Protein AF-A0A4Q6BLZ6-F1 (afdb_monomer_lite)

Structure (mmCIF, N/CA/C/O backbone):
data_AF-A0A4Q6BLZ6-F1
#
_entry.id   AF-A0A4Q6BLZ6-F1
#
loop_
_atom_site.group_PDB
_atom_site.id
_atom_site.type_symbol
_atom_site.label_atom_id
_atom_s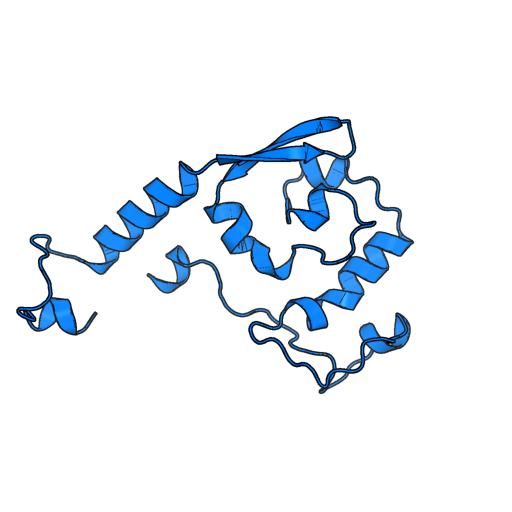ite.label_alt_id
_atom_site.label_comp_id
_atom_site.label_asym_id
_atom_site.label_entity_id
_atom_site.label_seq_id
_atom_site.pdbx_PDB_ins_code
_atom_site.Cartn_x
_atom_site.Cartn_y
_atom_site.Cartn_z
_atom_site.occupancy
_atom_site.B_iso_or_equiv
_atom_site.auth_seq_id
_atom_site.auth_comp_id
_atom_site.auth_asym_id
_atom_site.auth_atom_id
_atom_site.pdbx_PDB_model_num
ATOM 1 N N . MET A 1 1 ? -21.497 -10.605 15.863 1.00 59.59 1 MET A N 1
ATOM 2 C CA . MET A 1 1 ? -22.079 -9.873 17.012 1.00 59.59 1 MET A CA 1
ATOM 3 C C . MET A 1 1 ? -23.214 -10.643 17.716 1.00 59.59 1 MET A C 1
ATOM 5 O O . MET A 1 1 ? -24.095 -10.039 18.305 1.00 59.59 1 MET A O 1
ATOM 9 N N . LYS A 1 2 ? -23.209 -11.987 17.694 1.00 59.25 2 LYS A N 1
ATOM 10 C CA . LYS A 1 2 ? -24.198 -12.794 18.436 1.00 59.25 2 LYS A CA 1
ATOM 11 C C . LYS A 1 2 ? -23.921 -12.825 19.945 1.00 59.25 2 LYS A C 1
ATOM 13 O O . LYS A 1 2 ? -24.854 -12.962 20.716 1.00 59.25 2 LYS A O 1
ATOM 18 N N . LEU A 1 3 ? -22.659 -12.642 20.341 1.00 60.00 3 LEU A N 1
ATOM 19 C CA . LEU A 1 3 ? -22.207 -12.706 21.734 1.00 60.00 3 LEU A CA 1
ATOM 20 C C . LEU A 1 3 ? -22.747 -11.547 22.594 1.00 60.00 3 LEU A C 1
ATOM 22 O O . LEU A 1 3 ? -23.195 -11.789 23.707 1.00 60.00 3 LEU A O 1
ATOM 26 N N . SER A 1 4 ? -22.795 -10.309 22.070 1.00 61.38 4 SER A N 1
ATOM 27 C CA . SER A 1 4 ? -23.337 -9.166 22.834 1.00 61.38 4 SER A CA 1
ATOM 28 C C . SER A 1 4 ? -24.862 -9.224 22.971 1.00 61.38 4 SER A C 1
ATOM 30 O O . SER A 1 4 ? -25.399 -8.885 24.017 1.00 61.38 4 SER A O 1
ATOM 32 N N . LEU A 1 5 ? -25.563 -9.717 21.942 1.00 63.03 5 LEU A N 1
ATOM 33 C CA . LEU A 1 5 ? -27.012 -9.950 21.989 1.00 63.03 5 LEU A CA 1
ATOM 34 C C . LEU A 1 5 ? -27.389 -11.105 22.929 1.00 63.03 5 LEU A C 1
ATOM 36 O O . LEU A 1 5 ? -28.502 -11.131 23.443 1.00 63.03 5 LEU A O 1
ATOM 40 N N . ALA A 1 6 ? -26.473 -12.052 23.144 1.00 67.62 6 ALA A N 1
ATOM 41 C CA . ALA A 1 6 ? -26.670 -13.204 24.014 1.00 67.62 6 ALA A CA 1
ATOM 42 C C . ALA A 1 6 ? -26.248 -12.962 25.476 1.00 67.62 6 ALA A C 1
ATOM 44 O O . ALA A 1 6 ? -26.408 -13.877 26.277 1.00 67.62 6 ALA A O 1
ATOM 45 N N . GLN A 1 7 ? -25.721 -11.772 25.819 1.00 69.12 7 GLN A N 1
ATOM 46 C CA . GLN A 1 7 ? -25.128 -11.474 27.137 1.00 69.12 7 GLN A CA 1
ATOM 47 C C . GLN A 1 7 ? -24.152 -12.571 27.584 1.00 69.12 7 GLN A C 1
ATOM 49 O O . GLN A 1 7 ? -24.242 -13.092 28.696 1.00 69.12 7 GLN A O 1
ATOM 54 N N . ASP A 1 8 ? -23.254 -12.965 26.678 1.00 77.81 8 ASP A N 1
ATOM 55 C CA . ASP A 1 8 ? -22.267 -13.997 26.975 1.00 77.81 8 ASP A CA 1
ATOM 56 C C . ASP A 1 8 ? -21.444 -13.591 28.215 1.00 77.81 8 ASP A C 1
ATOM 58 O O . ASP A 1 8 ? -20.863 -12.502 28.214 1.00 77.81 8 ASP A O 1
ATOM 62 N N . PRO A 1 9 ? -21.376 -14.423 29.273 1.00 80.00 9 PRO A N 1
ATOM 63 C CA . PRO A 1 9 ? -20.647 -14.091 30.495 1.00 80.00 9 PRO A CA 1
ATOM 64 C C . PRO A 1 9 ? -19.140 -13.904 30.273 1.00 80.00 9 PRO A C 1
ATOM 66 O O . PRO A 1 9 ? -18.468 -13.369 31.152 1.00 80.00 9 PRO A O 1
ATOM 69 N N . SER A 1 10 ? -18.589 -14.324 29.128 1.00 83.06 10 SER A N 1
ATOM 70 C CA . SER A 1 10 ? -17.196 -14.048 28.768 1.00 83.06 10 SER A CA 1
ATOM 71 C C . SER A 1 10 ? -16.969 -12.639 28.207 1.00 83.06 10 SER A C 1
ATOM 73 O O . SER A 1 10 ? -15.824 -12.283 27.927 1.00 83.06 10 SER A O 1
ATOM 75 N N . LEU A 1 11 ? -18.028 -11.862 27.958 1.00 80.88 11 LEU A N 1
ATOM 76 C CA . LEU A 1 11 ? -17.957 -10.529 27.368 1.00 80.88 11 LEU A CA 1
ATOM 77 C C . LEU A 1 11 ? -18.171 -9.455 28.444 1.00 80.88 11 LEU A C 1
ATOM 79 O O . LEU A 1 11 ? -19.304 -9.129 28.791 1.00 80.88 11 LEU A O 1
ATOM 83 N N . ASP A 1 12 ? -17.078 -8.860 28.922 1.00 84.94 12 ASP A N 1
ATOM 84 C CA . ASP A 1 12 ? -17.124 -7.666 29.774 1.00 84.94 12 ASP A CA 1
ATOM 85 C C . ASP A 1 12 ? -17.296 -6.408 28.907 1.00 84.94 12 ASP A C 1
ATOM 87 O O . ASP A 1 12 ? -16.335 -5.842 28.381 1.00 84.94 12 ASP A O 1
ATOM 91 N N . TYR A 1 13 ? -18.550 -6.024 28.667 1.00 86.38 13 TYR A N 1
ATOM 92 C CA . TYR A 1 13 ? -18.905 -4.844 27.883 1.00 86.38 13 TYR A CA 1
ATOM 93 C C . TYR A 1 13 ? -20.231 -4.250 28.370 1.00 86.38 13 TYR A C 1
ATOM 95 O O . TYR A 1 13 ? -21.264 -4.917 28.364 1.00 86.38 13 TYR A O 1
ATOM 103 N N . ALA A 1 14 ? -20.200 -2.975 28.765 1.00 84.12 14 ALA A N 1
ATOM 104 C CA . ALA A 1 14 ? -21.341 -2.270 29.356 1.00 84.12 14 ALA A CA 1
ATOM 105 C C . ALA A 1 14 ? -22.093 -1.337 28.383 1.00 84.12 14 ALA A C 1
ATOM 107 O O . ALA A 1 14 ? -23.066 -0.696 28.780 1.00 84.12 14 ALA A O 1
ATOM 108 N N . GLY A 1 15 ? -21.636 -1.210 27.132 1.00 84.94 15 GLY A N 1
ATOM 109 C CA . GLY A 1 15 ? -22.279 -0.356 26.130 1.00 84.94 15 GLY A CA 1
ATOM 110 C C . GLY A 1 15 ? -23.493 -1.015 25.460 1.00 84.94 15 GLY A C 1
ATOM 111 O O . GLY A 1 15 ? -23.817 -2.176 25.703 1.00 84.94 15 GLY A O 1
ATOM 112 N N . MET A 1 16 ? -24.185 -0.258 24.605 1.00 85.62 16 MET A N 1
ATOM 113 C CA . MET A 1 16 ? -25.424 -0.713 23.948 1.00 85.62 16 MET A CA 1
ATOM 114 C C . MET A 1 16 ? -25.210 -1.232 22.522 1.00 85.62 16 MET A C 1
ATOM 116 O O . MET A 1 16 ? -26.034 -1.994 22.019 1.00 85.62 16 MET A O 1
ATOM 120 N N . ASP A 1 17 ? -24.117 -0.837 21.868 1.00 87.19 17 ASP A N 1
ATOM 121 C CA . ASP A 1 17 ? -23.810 -1.209 20.488 1.00 87.19 17 ASP A CA 1
ATOM 122 C C . ASP A 1 17 ? -22.317 -1.507 20.344 1.00 87.19 17 ASP A C 1
ATOM 124 O O . ASP A 1 17 ? -21.515 -0.664 19.939 1.00 87.19 17 ASP A O 1
ATOM 128 N N . LEU A 1 18 ? -21.952 -2.755 20.653 1.00 86.62 18 LEU A N 1
ATOM 129 C CA . LEU A 1 18 ? -20.565 -3.214 20.597 1.00 86.62 18 LEU A CA 1
ATOM 130 C C . LEU A 1 18 ? -19.933 -2.972 19.221 1.00 86.62 18 LEU A C 1
ATOM 132 O O . LEU A 1 18 ? -18.740 -2.710 19.133 1.00 86.62 18 LEU A O 1
ATOM 136 N N . LYS A 1 19 ? -20.702 -3.058 18.133 1.00 88.06 19 LYS A N 1
ATOM 137 C CA . LYS A 1 19 ? -20.172 -2.903 16.778 1.00 88.06 19 LYS A CA 1
ATOM 138 C C . LYS A 1 19 ? -19.858 -1.444 16.493 1.00 88.06 19 LYS A C 1
ATOM 140 O O . LYS A 1 19 ? -18.767 -1.158 16.003 1.00 88.06 19 LYS A O 1
ATOM 145 N N . SER A 1 20 ? -20.776 -0.535 16.815 1.00 89.69 20 SER A N 1
ATOM 146 C CA . SER A 1 20 ? -20.524 0.900 16.672 1.00 89.69 20 SER A CA 1
ATOM 147 C C . SER A 1 20 ? -19.383 1.367 17.578 1.00 89.69 20 SER A C 1
ATOM 149 O O . SER A 1 20 ? -18.526 2.134 17.129 1.00 89.69 20 SER A O 1
ATOM 151 N N . ASP A 1 21 ? -19.319 0.864 18.810 1.00 91.25 21 ASP A N 1
ATOM 152 C CA . ASP A 1 21 ? -18.277 1.234 19.768 1.00 91.25 21 ASP A CA 1
ATOM 153 C C . ASP A 1 21 ? -16.906 0.698 19.343 1.00 91.25 21 ASP A C 1
ATOM 155 O O . ASP A 1 21 ? -15.947 1.468 19.284 1.00 91.25 21 ASP A O 1
ATOM 159 N N . LEU A 1 22 ? -16.809 -0.575 18.933 1.00 91.12 22 LEU A N 1
ATOM 160 C CA . LEU A 1 22 ? -15.570 -1.141 18.385 1.00 91.12 22 LEU A CA 1
ATOM 161 C C . LEU A 1 22 ? -15.105 -0.383 17.148 1.00 91.12 22 LEU A C 1
ATOM 163 O O . LEU A 1 22 ? -13.921 -0.097 17.018 1.00 91.12 22 LEU A O 1
ATOM 167 N N . ARG A 1 23 ? -16.024 -0.031 16.245 1.00 91.88 23 ARG A N 1
ATOM 168 C CA . ARG A 1 23 ? -15.693 0.755 15.053 1.00 91.88 23 ARG A CA 1
ATOM 169 C C . ARG A 1 23 ? -15.162 2.141 15.424 1.00 91.88 23 ARG A C 1
ATOM 171 O O . ARG A 1 23 ? -14.223 2.617 14.793 1.00 91.88 23 ARG A O 1
ATOM 178 N N . THR A 1 24 ? -15.760 2.778 16.429 1.00 93.06 24 THR A N 1
ATOM 179 C CA . THR A 1 24 ? -15.346 4.101 16.914 1.00 93.06 24 THR A CA 1
ATOM 180 C C . THR A 1 24 ? -13.946 4.046 17.508 1.00 93.06 24 THR A C 1
ATOM 182 O O . THR A 1 24 ? -13.086 4.813 17.078 1.00 93.06 24 THR A O 1
ATOM 185 N N . VAL A 1 25 ? -13.703 3.106 18.427 1.00 93.75 25 VAL A N 1
ATOM 186 C CA . VAL A 1 25 ? -12.387 2.903 19.047 1.00 93.75 25 VAL A CA 1
ATOM 187 C C . VAL A 1 25 ? -11.353 2.549 17.986 1.00 93.75 25 VAL A C 1
ATOM 189 O O . VAL A 1 25 ? -10.318 3.196 17.910 1.00 93.75 25 VAL A O 1
ATOM 192 N N . LEU A 1 26 ? -11.652 1.595 17.102 1.00 93.19 26 LEU A N 1
ATOM 193 C CA . LEU A 1 26 ? -10.745 1.202 16.028 1.00 93.19 26 LEU A CA 1
ATOM 194 C C . LEU A 1 26 ? -10.337 2.402 15.170 1.00 93.19 26 LEU A C 1
ATOM 196 O O . LEU A 1 26 ? -9.149 2.624 14.986 1.00 93.19 26 LEU A O 1
ATOM 200 N N . ASN A 1 27 ? -11.300 3.198 14.694 1.00 93.69 27 ASN A N 1
ATOM 201 C CA . ASN A 1 27 ? -11.010 4.378 13.883 1.00 93.69 27 ASN A CA 1
ATOM 202 C C . ASN A 1 27 ? -10.168 5.415 14.644 1.00 93.69 27 ASN A C 1
ATOM 204 O O . ASN A 1 27 ? -9.257 6.002 14.064 1.00 93.69 27 ASN A O 1
ATOM 208 N N . GLN A 1 28 ? -10.458 5.649 15.926 1.00 95.19 28 GLN A N 1
ATOM 209 C CA . GLN A 1 28 ? -9.678 6.565 16.765 1.00 95.19 28 GLN A CA 1
ATOM 210 C C . GLN A 1 28 ? -8.228 6.093 16.909 1.00 95.19 28 GLN A C 1
ATOM 212 O O . GLN A 1 28 ? -7.307 6.861 16.641 1.00 95.19 28 GLN A O 1
ATOM 217 N N . GLU A 1 29 ? -8.024 4.825 17.259 1.00 95.62 29 GLU A N 1
ATOM 218 C CA . GLU A 1 29 ? -6.692 4.260 17.481 1.00 95.62 29 GLU A CA 1
ATOM 219 C C . GLU A 1 29 ? -5.874 4.181 16.181 1.00 95.62 29 GLU A C 1
ATOM 221 O O . GLU A 1 29 ? -4.701 4.558 16.152 1.00 95.62 29 GLU A O 1
ATOM 226 N N . THR A 1 30 ? -6.477 3.748 15.067 1.00 94.50 30 THR A N 1
ATOM 227 C CA . THR A 1 30 ? -5.743 3.583 13.801 1.00 94.50 30 THR A CA 1
ATOM 228 C C . THR A 1 30 ? -5.392 4.911 13.138 1.00 94.50 30 THR A C 1
ATOM 230 O O . THR A 1 30 ? -4.341 5.003 12.510 1.00 94.50 30 THR A O 1
ATOM 233 N N . THR A 1 31 ? -6.226 5.946 13.289 1.00 94.56 31 THR A N 1
ATOM 234 C CA . THR A 1 31 ? -5.923 7.289 12.754 1.00 94.56 31 THR A CA 1
ATOM 235 C C . THR A 1 31 ? -4.926 8.060 13.620 1.00 94.56 31 THR A C 1
ATOM 237 O O . THR A 1 31 ? -4.184 8.893 13.103 1.00 94.56 31 THR A O 1
ATOM 240 N N . ALA A 1 32 ? -4.863 7.772 14.925 1.00 96.88 32 ALA A N 1
ATOM 241 C CA . ALA A 1 32 ? -3.870 8.347 15.833 1.00 96.88 32 ALA A CA 1
ATOM 242 C C . ALA A 1 32 ? -2.484 7.686 15.709 1.00 96.88 32 ALA A C 1
ATOM 244 O O . ALA A 1 32 ? -1.469 8.301 16.047 1.00 96.88 32 ALA A O 1
ATOM 245 N N . CYS A 1 33 ? -2.418 6.443 15.224 1.00 96.62 33 CYS A N 1
ATOM 246 C CA . CYS A 1 33 ? -1.164 5.733 14.997 1.00 96.62 33 CYS A CA 1
ATOM 247 C C . CYS A 1 33 ? -0.472 6.235 13.720 1.00 96.62 33 CYS A C 1
ATOM 249 O O . CYS A 1 33 ? -0.754 5.761 12.620 1.00 96.62 33 CYS A O 1
ATOM 251 N N . ILE A 1 34 ? 0.441 7.198 13.876 1.00 97.31 34 ILE A N 1
ATOM 252 C CA . ILE A 1 34 ? 1.194 7.797 12.767 1.00 97.31 34 ILE A CA 1
ATOM 253 C C . ILE A 1 34 ? 2.539 7.096 12.572 1.00 97.31 34 ILE A C 1
ATOM 255 O O . ILE A 1 34 ? 3.398 7.094 13.455 1.00 97.31 34 ILE A O 1
ATOM 259 N N . LEU A 1 35 ? 2.743 6.569 11.370 1.00 95.69 35 LEU A N 1
ATOM 260 C CA . LEU A 1 35 ? 4.009 6.047 10.876 1.00 95.69 35 LEU A CA 1
ATOM 261 C C . LEU A 1 35 ? 4.699 7.097 10.010 1.00 95.69 35 LEU A C 1
ATOM 263 O O . LEU A 1 35 ? 4.050 7.876 9.310 1.00 95.69 35 LEU A O 1
ATOM 267 N N . GLN A 1 36 ? 6.028 7.118 10.063 1.00 96.88 36 GLN A N 1
ATOM 268 C CA . GLN A 1 36 ? 6.841 8.040 9.278 1.00 96.88 36 GLN A CA 1
ATOM 269 C C . GLN A 1 36 ? 7.787 7.272 8.368 1.00 96.88 36 GLN A C 1
ATOM 271 O O . GLN A 1 36 ? 8.403 6.292 8.792 1.00 96.88 36 GLN A O 1
ATOM 276 N N . TYR A 1 37 ? 7.941 7.753 7.139 1.00 95.75 37 TYR A N 1
ATOM 277 C CA . TYR A 1 37 ? 8.935 7.238 6.207 1.00 95.75 37 TYR A CA 1
ATOM 278 C C . TYR A 1 37 ? 9.632 8.376 5.466 1.00 95.75 37 TYR A C 1
ATOM 280 O O . TYR A 1 37 ? 9.111 9.483 5.358 1.00 95.75 37 TYR A O 1
ATOM 288 N N . GLN A 1 38 ? 10.833 8.106 4.963 1.00 97.25 38 GLN A N 1
ATOM 289 C CA . GLN A 1 38 ? 11.550 9.044 4.107 1.00 97.25 38 GLN A CA 1
ATOM 290 C C . GLN A 1 38 ? 11.150 8.822 2.646 1.00 97.25 38 GLN A C 1
ATOM 292 O O . GLN A 1 38 ? 11.308 7.717 2.123 1.00 97.25 38 GLN A O 1
ATOM 297 N N . GLY A 1 39 ? 10.626 9.866 2.007 1.00 96.56 39 GLY A N 1
ATOM 298 C CA . GLY A 1 39 ? 10.232 9.856 0.603 1.00 96.56 39 GLY A CA 1
ATOM 299 C C . GLY A 1 39 ? 11.419 9.857 -0.354 1.00 96.56 39 GLY A C 1
ATOM 300 O O . GLY A 1 39 ? 12.570 10.068 0.035 1.00 96.56 39 GLY A O 1
ATOM 301 N N . SER A 1 40 ? 11.121 9.653 -1.634 1.00 96.56 40 SER A N 1
ATOM 302 C CA . SER A 1 40 ? 12.091 9.713 -2.732 1.00 96.56 40 SER A CA 1
ATOM 303 C C . SER A 1 40 ? 12.823 11.058 -2.812 1.00 96.56 4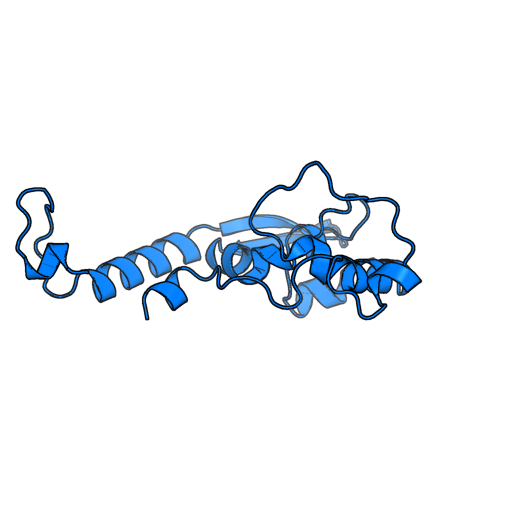0 SER A C 1
ATOM 305 O O . SER A 1 40 ? 13.981 11.108 -3.217 1.00 96.56 40 SER A O 1
ATOM 307 N N . ASP A 1 41 ? 12.159 12.149 -2.422 1.00 94.38 41 ASP A N 1
ATOM 308 C CA . ASP A 1 41 ? 12.722 13.505 -2.372 1.00 94.38 41 ASP A CA 1
ATOM 309 C C . ASP A 1 41 ? 13.522 13.782 -1.084 1.00 94.38 41 ASP A C 1
ATOM 311 O O . ASP A 1 41 ? 13.984 14.901 -0.861 1.00 94.38 41 ASP A O 1
ATOM 315 N N . GLY A 1 42 ? 13.685 12.773 -0.223 1.00 95.06 42 GLY A N 1
ATOM 316 C CA . GLY A 1 42 ? 14.354 12.874 1.070 1.00 95.06 42 GLY A CA 1
ATOM 317 C C . GLY A 1 42 ? 13.501 13.508 2.170 1.00 95.06 42 GLY A C 1
ATOM 318 O O . GLY A 1 42 ? 13.948 13.531 3.322 1.00 95.06 42 GLY A O 1
ATOM 319 N N . ALA A 1 43 ? 12.294 13.991 1.857 1.00 94.50 43 ALA A N 1
ATOM 320 C CA . ALA A 1 43 ? 11.396 14.598 2.829 1.00 94.50 43 ALA A CA 1
ATOM 321 C C . ALA A 1 43 ? 10.694 13.531 3.691 1.00 94.50 43 ALA A C 1
ATOM 323 O O . ALA A 1 43 ? 10.454 12.414 3.226 1.00 94.50 43 ALA A O 1
ATOM 324 N N . PRO A 1 44 ? 10.347 13.846 4.949 1.00 95.94 44 PRO A N 1
ATOM 325 C CA . PRO A 1 44 ? 9.548 12.953 5.773 1.00 95.94 44 PRO A CA 1
ATOM 326 C C . PRO A 1 44 ? 8.076 12.975 5.338 1.00 95.94 44 PRO A C 1
ATOM 328 O O . PRO A 1 44 ? 7.474 14.039 5.192 1.00 95.94 44 PRO A O 1
ATOM 331 N N . TYR A 1 45 ? 7.492 11.790 5.200 1.00 96.12 45 TYR A N 1
ATOM 332 C CA . TYR A 1 45 ? 6.066 11.559 4.983 1.00 96.12 45 TYR A CA 1
ATOM 333 C C . TYR A 1 45 ? 5.445 10.933 6.220 1.00 96.12 45 TYR A C 1
ATOM 335 O O . TYR A 1 45 ? 6.125 10.265 7.002 1.00 96.12 45 TYR A O 1
ATOM 343 N N . GLN A 1 46 ? 4.146 11.158 6.389 1.00 96.06 46 GLN A N 1
ATOM 344 C CA . GLN A 1 46 ? 3.359 10.605 7.481 1.00 96.06 46 GLN A CA 1
ATOM 345 C C . GLN A 1 46 ? 2.176 9.833 6.914 1.00 96.06 46 GLN A C 1
ATOM 347 O O . GLN A 1 46 ? 1.466 10.343 6.048 1.00 96.06 46 GLN A O 1
ATOM 352 N N . LEU A 1 47 ? 1.965 8.630 7.436 1.00 95.38 47 LEU A N 1
ATOM 353 C CA . LEU A 1 47 ? 0.822 7.784 7.129 1.00 95.38 47 LEU A CA 1
ATOM 354 C C . LEU A 1 47 ? 0.204 7.296 8.426 1.00 95.38 47 LEU A C 1
ATOM 356 O O . LEU A 1 47 ? 0.909 6.807 9.307 1.00 95.38 47 LEU A O 1
ATOM 360 N N . ALA A 1 48 ? -1.109 7.399 8.533 1.00 94.81 48 ALA A N 1
ATOM 361 C CA . ALA A 1 48 ? -1.832 6.744 9.603 1.00 94.81 48 ALA A CA 1
ATOM 362 C C . ALA A 1 48 ? -1.980 5.238 9.313 1.00 94.81 48 ALA A C 1
ATOM 364 O O . ALA A 1 48 ? -1.979 4.795 8.158 1.00 94.81 48 ALA A O 1
ATOM 365 N N . LEU A 1 49 ? -2.085 4.427 10.366 1.00 93.06 49 LEU A N 1
ATOM 366 C CA . LEU A 1 49 ? -2.192 2.970 10.248 1.00 93.06 49 LEU A CA 1
ATOM 367 C C . LEU A 1 49 ? -3.428 2.537 9.441 1.00 93.06 49 LEU A C 1
ATOM 369 O O . LEU A 1 49 ? -3.380 1.524 8.737 1.00 93.06 49 LEU A O 1
ATOM 373 N N . ASP A 1 50 ? -4.522 3.296 9.509 1.00 91.94 50 ASP A N 1
ATOM 374 C CA . ASP A 1 50 ? -5.726 3.045 8.710 1.00 91.94 50 ASP A CA 1
ATOM 375 C C . ASP A 1 50 ? -5.455 3.174 7.204 1.00 91.94 50 ASP A C 1
ATOM 377 O O . ASP A 1 50 ? -5.911 2.332 6.428 1.00 91.94 50 ASP A O 1
ATOM 381 N N . GLN A 1 51 ? -4.654 4.161 6.793 1.00 92.06 51 GLN A N 1
ATOM 382 C CA . GLN A 1 51 ? -4.271 4.370 5.395 1.00 92.06 51 GLN A CA 1
ATOM 383 C C . GLN A 1 51 ? -3.437 3.201 4.865 1.00 92.06 51 GLN A C 1
ATOM 385 O O . GLN A 1 51 ? -3.707 2.695 3.777 1.00 92.06 51 GLN A O 1
ATOM 390 N N . ILE A 1 52 ? -2.462 2.725 5.645 1.00 91.75 52 ILE A N 1
ATOM 391 C CA . ILE A 1 52 ? -1.631 1.574 5.257 1.00 91.75 52 ILE A CA 1
ATOM 392 C C . ILE A 1 52 ? -2.477 0.300 5.194 1.00 91.75 52 ILE A C 1
ATOM 394 O O . ILE A 1 52 ? -2.369 -0.468 4.241 1.00 91.75 52 ILE A O 1
ATOM 398 N N . SER A 1 53 ? -3.360 0.089 6.172 1.00 90.62 53 SER A N 1
ATOM 399 C CA . SER A 1 53 ? -4.239 -1.088 6.213 1.00 90.62 53 SER A CA 1
ATOM 400 C C . SER A 1 53 ? -5.203 -1.126 5.022 1.00 90.62 53 SER A C 1
ATOM 402 O O . SER A 1 53 ? -5.439 -2.187 4.437 1.00 90.62 53 SER A O 1
ATOM 404 N N . ALA A 1 54 ? -5.734 0.034 4.626 1.00 90.19 54 ALA A N 1
ATOM 405 C CA . ALA A 1 54 ? -6.584 0.169 3.446 1.00 90.19 54 ALA A CA 1
ATOM 406 C C . ALA A 1 54 ? -5.828 -0.106 2.134 1.00 90.19 54 ALA A C 1
ATOM 408 O O . ALA A 1 54 ? -6.426 -0.612 1.187 1.00 90.19 54 ALA A O 1
ATOM 409 N N . ASN A 1 55 ? -4.522 0.169 2.102 1.00 91.62 55 ASN A N 1
ATOM 410 C CA . ASN A 1 55 ? -3.681 0.054 0.911 1.00 91.62 55 ASN A CA 1
ATOM 411 C C . ASN A 1 55 ? -2.733 -1.157 0.960 1.00 91.62 55 ASN A C 1
ATOM 413 O O . ASN A 1 55 ? -1.766 -1.196 0.203 1.00 91.62 55 ASN A O 1
ATOM 417 N N . ILE A 1 56 ? -2.970 -2.149 1.830 1.00 91.50 56 ILE A N 1
ATOM 418 C CA . ILE A 1 56 ? -1.990 -3.219 2.098 1.00 91.50 56 ILE A CA 1
ATOM 419 C C . ILE A 1 56 ? -1.549 -3.979 0.835 1.00 91.50 56 ILE A C 1
ATOM 421 O O . ILE A 1 56 ? -0.393 -4.368 0.710 1.00 91.50 56 ILE A O 1
ATOM 425 N N . TYR A 1 57 ? -2.447 -4.132 -0.138 1.00 92.62 57 TYR A N 1
ATOM 426 C CA . TYR A 1 57 ? -2.175 -4.805 -1.412 1.00 92.62 57 TYR A CA 1
ATOM 427 C C . TYR A 1 57 ? -1.522 -3.911 -2.479 1.00 92.62 57 TYR A C 1
ATOM 429 O O . TYR A 1 57 ? -1.056 -4.391 -3.519 1.00 92.62 57 TYR A O 1
ATOM 437 N N . ASP A 1 58 ? -1.454 -2.609 -2.217 1.00 93.69 58 ASP A N 1
ATOM 438 C CA . ASP A 1 58 ? -0.733 -1.640 -3.032 1.00 93.69 58 ASP A CA 1
ATOM 439 C C . ASP A 1 58 ? 0.714 -1.437 -2.547 1.00 93.69 58 ASP A C 1
ATOM 441 O O . ASP A 1 58 ? 1.492 -0.790 -3.250 1.00 93.69 58 ASP A O 1
ATOM 445 N N . LEU A 1 59 ? 1.112 -2.031 -1.414 1.00 94.62 59 LEU A N 1
ATOM 446 C CA . LEU A 1 59 ? 2.509 -2.048 -0.975 1.00 94.62 59 LEU A CA 1
ATOM 447 C C . LEU A 1 59 ? 3.346 -2.881 -1.946 1.00 94.62 59 LEU A C 1
ATOM 449 O O . LEU A 1 59 ? 3.123 -4.081 -2.121 1.00 94.62 59 LEU A O 1
ATOM 453 N N . SER A 1 60 ? 4.336 -2.254 -2.573 1.00 94.94 60 SER A N 1
ATOM 454 C CA . SER A 1 60 ? 5.282 -2.982 -3.413 1.00 94.94 60 SER A CA 1
ATOM 455 C C . SER A 1 60 ? 6.185 -3.886 -2.573 1.00 94.94 60 SER A C 1
ATOM 457 O O . SER A 1 60 ? 6.718 -3.467 -1.546 1.00 94.94 60 SER A O 1
ATOM 459 N N . PHE A 1 61 ? 6.401 -5.116 -3.044 1.00 90.31 61 PHE A N 1
ATOM 460 C CA . PHE A 1 61 ? 7.423 -6.015 -2.503 1.00 90.31 61 PHE A CA 1
ATOM 461 C C . PHE A 1 61 ? 8.795 -5.826 -3.170 1.00 90.31 61 PHE A C 1
ATOM 463 O O . PHE A 1 61 ? 9.758 -6.462 -2.742 1.00 90.31 61 PHE A O 1
ATOM 470 N N . ASP A 1 62 ? 8.898 -4.999 -4.218 1.00 92.25 62 ASP A N 1
ATOM 471 C CA . ASP A 1 62 ? 10.164 -4.735 -4.903 1.00 92.25 62 ASP A CA 1
ATOM 472 C C . ASP A 1 62 ? 10.999 -3.733 -4.081 1.00 92.25 62 ASP A C 1
ATOM 474 O O . ASP A 1 62 ? 10.568 -2.593 -3.883 1.00 92.25 62 ASP A O 1
ATOM 478 N N . PRO A 1 63 ? 12.196 -4.107 -3.588 1.00 92.69 63 PRO A N 1
ATOM 479 C CA . PRO A 1 63 ? 13.039 -3.200 -2.811 1.00 92.69 63 PRO A CA 1
ATOM 480 C C . PRO A 1 63 ? 13.569 -2.002 -3.618 1.00 92.69 63 PRO A C 1
ATOM 482 O O . PRO A 1 63 ? 14.027 -1.030 -3.012 1.00 92.69 63 PRO A O 1
ATOM 485 N N . TYR A 1 64 ? 13.519 -2.055 -4.950 1.00 93.75 64 TYR A N 1
ATOM 486 C CA . TYR A 1 64 ? 13.986 -1.005 -5.855 1.00 93.75 64 TYR A CA 1
ATOM 487 C C . TYR A 1 64 ? 12.886 -0.040 -6.302 1.00 93.75 64 TYR A C 1
ATOM 489 O O . TYR A 1 64 ? 13.192 0.927 -7.013 1.00 93.75 64 TYR A O 1
ATOM 497 N N . ASP A 1 65 ? 11.638 -0.272 -5.896 1.00 96.62 65 ASP A N 1
ATOM 498 C CA . ASP A 1 65 ? 10.571 0.708 -6.057 1.00 96.62 65 ASP A CA 1
ATOM 499 C C . ASP A 1 65 ? 10.769 1.904 -5.120 1.00 96.62 65 ASP A C 1
ATOM 501 O O . ASP A 1 65 ? 11.342 1.813 -4.021 1.00 96.62 65 ASP A O 1
ATOM 505 N N . CYS A 1 66 ? 10.254 3.050 -5.561 1.00 96.81 66 CYS A N 1
ATOM 506 C CA . CYS A 1 66 ? 10.231 4.269 -4.770 1.00 96.81 66 CYS A CA 1
ATOM 507 C C . CYS A 1 66 ? 9.596 4.011 -3.381 1.00 96.81 66 CYS A C 1
ATOM 509 O O . CYS A 1 66 ? 8.661 3.206 -3.263 1.00 96.81 66 CYS A O 1
ATOM 511 N N . PRO A 1 67 ? 10.088 4.659 -2.30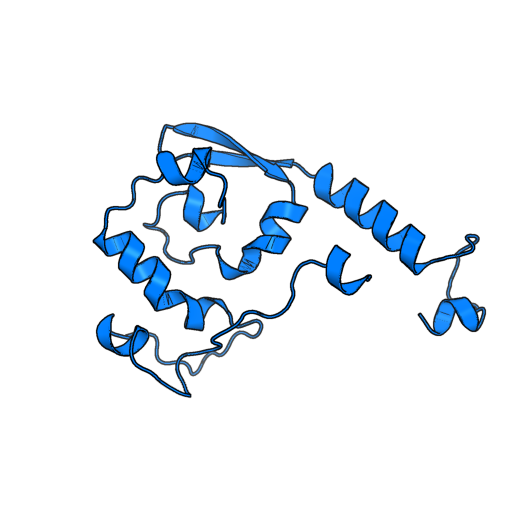4 1.00 97.06 67 PRO A N 1
ATOM 512 C CA . PRO A 1 67 ? 9.550 4.481 -0.955 1.00 97.06 67 PRO A CA 1
ATOM 513 C C . PRO A 1 67 ? 8.030 4.639 -0.877 1.00 97.06 67 PRO A C 1
ATOM 515 O O . PRO A 1 67 ? 7.386 3.896 -0.147 1.00 97.06 67 PRO A O 1
ATOM 518 N N . GLU A 1 68 ? 7.455 5.546 -1.665 1.00 97.00 68 GLU A N 1
ATOM 519 C CA . GLU A 1 68 ? 6.016 5.802 -1.714 1.00 97.00 68 GLU A CA 1
ATOM 520 C C . GLU A 1 68 ? 5.214 4.544 -2.076 1.00 97.00 68 GLU A C 1
ATOM 522 O O . GLU A 1 68 ? 4.239 4.224 -1.401 1.00 97.00 68 GLU A O 1
ATOM 527 N N . LEU A 1 69 ? 5.649 3.776 -3.083 1.00 96.69 69 LEU A N 1
ATOM 528 C CA . LEU A 1 69 ? 4.982 2.523 -3.454 1.00 96.69 69 LEU A CA 1
ATOM 529 C C . LEU A 1 69 ? 5.275 1.398 -2.459 1.00 96.69 69 LEU A C 1
ATOM 531 O O . LEU A 1 69 ? 4.386 0.599 -2.176 1.00 96.69 69 LEU A O 1
ATOM 535 N N . ARG A 1 70 ? 6.480 1.339 -1.878 1.00 96.00 70 ARG A N 1
ATOM 536 C CA . ARG A 1 70 ? 6.813 0.346 -0.834 1.00 96.00 70 ARG A CA 1
ATOM 537 C C . ARG A 1 70 ? 6.019 0.553 0.460 1.00 96.00 70 ARG A C 1
ATOM 539 O O . ARG A 1 70 ? 5.802 -0.406 1.191 1.00 96.00 70 ARG A O 1
ATOM 546 N N . TRP A 1 71 ? 5.564 1.778 0.716 1.00 95.88 71 TRP A N 1
ATOM 547 C CA . TRP A 1 71 ? 4.676 2.126 1.829 1.00 95.88 71 TRP A CA 1
ATOM 548 C C . TRP A 1 71 ? 3.190 2.190 1.449 1.00 95.88 71 TRP A C 1
ATOM 550 O O . TRP A 1 71 ? 2.357 2.421 2.323 1.00 95.88 71 TRP A O 1
ATOM 560 N N . GLY A 1 72 ? 2.836 1.984 0.175 1.00 94.88 72 GLY A N 1
ATOM 561 C CA . GLY A 1 72 ? 1.454 2.103 -0.297 1.00 94.88 72 GLY A CA 1
ATOM 562 C C . GLY A 1 72 ? 0.866 3.509 -0.139 1.00 94.88 72 GLY A C 1
ATOM 563 O O . GLY A 1 72 ? -0.348 3.651 0.026 1.00 94.88 72 GLY A O 1
ATOM 564 N N . ASP A 1 73 ? 1.696 4.557 -0.165 1.00 95.50 73 ASP A N 1
ATOM 565 C CA . ASP A 1 73 ? 1.223 5.940 -0.131 1.00 95.50 73 ASP A CA 1
ATOM 566 C C . ASP A 1 73 ? 0.657 6.331 -1.502 1.00 95.50 73 ASP A C 1
ATOM 568 O O . ASP A 1 73 ? 1.366 6.691 -2.446 1.00 95.50 73 ASP A O 1
ATOM 572 N N . LEU A 1 74 ? -0.668 6.260 -1.613 1.00 91.06 74 LEU A N 1
ATOM 573 C CA . LEU A 1 74 ? -1.393 6.619 -2.829 1.00 91.06 74 LEU A CA 1
ATOM 574 C C . LEU A 1 74 ? -1.776 8.104 -2.885 1.00 91.06 74 LEU A C 1
ATOM 576 O O . LEU A 1 74 ? -2.476 8.512 -3.821 1.00 91.06 74 LEU A O 1
ATOM 580 N N . SER A 1 75 ? -1.341 8.918 -1.918 1.00 92.88 75 SER A N 1
ATOM 581 C CA . SER A 1 75 ? -1.608 10.352 -1.914 1.00 92.88 75 SER A CA 1
ATOM 582 C C . SER A 1 75 ? -1.042 11.014 -3.170 1.00 92.88 75 SER A C 1
ATOM 584 O O . SER A 1 75 ? -0.018 10.618 -3.734 1.00 92.88 75 SER A O 1
ATOM 586 N N . LYS A 1 76 ? -1.709 12.077 -3.627 1.00 92.75 76 LYS A N 1
ATOM 587 C CA . LYS A 1 76 ? -1.254 12.833 -4.800 1.00 92.75 76 LYS A CA 1
ATOM 588 C C . LYS A 1 76 ? 0.169 13.372 -4.607 1.00 92.75 76 LYS A C 1
ATOM 590 O O . LYS A 1 76 ? 0.949 13.366 -5.553 1.00 92.75 76 LYS A O 1
ATOM 595 N N . SER A 1 77 ? 0.500 13.817 -3.395 1.00 91.38 77 SER A N 1
ATOM 596 C CA . SER A 1 77 ? 1.826 14.322 -3.031 1.00 91.38 77 SER A CA 1
ATOM 597 C C . SER A 1 77 ? 2.917 13.266 -3.160 1.00 91.38 77 SER A C 1
ATOM 599 O O . SER A 1 77 ? 3.965 13.582 -3.722 1.00 91.38 77 SER A O 1
ATOM 601 N N . ALA A 1 78 ? 2.663 12.047 -2.681 1.00 93.44 78 ALA A N 1
ATOM 602 C CA . ALA A 1 78 ? 3.599 10.934 -2.768 1.00 93.44 78 ALA A CA 1
ATOM 603 C C . ALA A 1 78 ? 3.766 10.469 -4.220 1.00 93.44 78 ALA A C 1
ATOM 605 O O . ALA A 1 78 ? 4.878 10.418 -4.745 1.00 93.44 78 ALA A O 1
ATOM 606 N N . ARG A 1 79 ? 2.655 10.265 -4.939 1.00 90.75 79 ARG A N 1
ATOM 607 C CA . ARG A 1 79 ? 2.682 9.851 -6.353 1.00 90.75 79 ARG A CA 1
ATOM 608 C C . ARG A 1 79 ? 3.476 10.796 -7.252 1.00 90.75 79 ARG A C 1
ATOM 610 O O . ARG A 1 79 ? 4.130 10.338 -8.178 1.00 90.75 79 ARG A O 1
ATOM 617 N N . GLN A 1 80 ? 3.425 12.102 -6.993 1.00 92.75 80 GLN A N 1
ATOM 618 C CA . GLN A 1 80 ? 4.169 13.098 -7.772 1.00 92.75 80 GLN A CA 1
ATOM 619 C C . GLN A 1 80 ? 5.684 13.075 -7.533 1.00 92.75 80 GLN A C 1
ATOM 621 O O . GLN A 1 80 ? 6.420 13.638 -8.338 1.00 92.75 80 GLN A O 1
ATOM 626 N N . ARG A 1 81 ? 6.143 12.481 -6.429 1.00 94.19 81 ARG A N 1
ATOM 627 C CA . ARG A 1 81 ? 7.557 12.462 -6.025 1.00 94.19 81 ARG A CA 1
ATOM 628 C C . ARG A 1 81 ? 8.204 11.096 -6.133 1.00 94.19 81 ARG A C 1
ATOM 630 O O . ARG A 1 81 ? 9.427 11.017 -6.085 1.00 94.19 81 ARG A O 1
ATOM 637 N N . CYS A 1 82 ? 7.403 10.051 -6.310 1.00 95.12 82 CYS A N 1
ATOM 638 C CA . CYS A 1 82 ? 7.897 8.728 -6.636 1.00 95.12 82 CYS A CA 1
ATOM 639 C C . CYS A 1 82 ? 8.840 8.801 -7.844 1.00 95.12 82 CYS A C 1
ATOM 641 O O . CYS A 1 82 ? 8.483 9.292 -8.913 1.00 95.12 82 CYS A O 1
ATOM 643 N N . THR A 1 83 ? 10.056 8.302 -7.650 1.00 96.19 83 THR A N 1
ATOM 644 C CA . THR A 1 83 ? 11.142 8.338 -8.642 1.00 96.19 83 THR A CA 1
ATOM 645 C C . THR A 1 83 ? 11.125 7.161 -9.612 1.00 96.19 83 THR A C 1
ATOM 647 O O . THR A 1 83 ? 12.029 7.035 -10.437 1.00 96.19 83 THR A O 1
ATOM 650 N N . ASN A 1 84 ? 10.110 6.296 -9.537 1.00 96.31 84 ASN A N 1
ATOM 651 C CA . ASN A 1 84 ? 9.941 5.225 -10.507 1.00 96.31 84 ASN A CA 1
ATOM 652 C C . ASN A 1 84 ? 9.754 5.791 -11.914 1.00 96.31 84 ASN A C 1
ATOM 654 O O . ASN A 1 84 ? 8.894 6.643 -12.148 1.00 96.31 84 ASN A O 1
ATOM 658 N N . ASP A 1 85 ? 10.511 5.245 -12.858 1.00 95.81 85 ASP A N 1
ATOM 659 C CA . ASP A 1 85 ? 10.282 5.464 -14.277 1.00 95.81 85 ASP A CA 1
ATOM 660 C C . ASP A 1 85 ? 9.032 4.713 -14.771 1.00 95.81 85 ASP A C 1
ATOM 662 O O . ASP A 1 85 ? 8.313 4.033 -14.026 1.00 95.81 85 ASP A O 1
ATOM 666 N N . GLU A 1 86 ? 8.724 4.879 -16.055 1.00 95.06 86 GLU A N 1
ATOM 667 C CA . GLU A 1 86 ? 7.563 4.244 -16.670 1.00 95.06 86 GLU A CA 1
ATOM 668 C C . GLU A 1 86 ? 7.644 2.712 -16.638 1.00 95.06 86 GLU A C 1
ATOM 670 O O . GLU A 1 86 ? 6.624 2.057 -16.406 1.00 95.06 86 GLU A O 1
ATOM 675 N N . GLU A 1 87 ? 8.842 2.144 -16.798 1.00 94.81 87 GLU A N 1
ATOM 676 C CA . GLU A 1 87 ? 9.058 0.699 -16.819 1.00 94.81 87 GLU A CA 1
ATOM 677 C C . GLU A 1 87 ? 8.800 0.077 -15.444 1.00 94.81 87 GLU A C 1
ATOM 679 O O . GLU A 1 87 ? 8.010 -0.866 -15.335 1.00 94.81 87 GLU A O 1
ATOM 684 N N . LYS A 1 88 ? 9.371 0.641 -14.376 1.00 95.38 88 LYS A N 1
ATOM 685 C CA . LYS A 1 88 ? 9.108 0.208 -12.996 1.00 95.38 88 LYS A CA 1
ATOM 686 C C . LYS A 1 88 ? 7.639 0.331 -12.636 1.00 95.38 88 LYS A C 1
ATOM 688 O O . LYS A 1 88 ? 7.047 -0.588 -12.077 1.00 95.38 88 LYS A O 1
ATOM 693 N N . ASN A 1 89 ? 7.008 1.441 -13.015 1.00 95.00 89 ASN A N 1
ATOM 694 C CA . ASN A 1 89 ? 5.577 1.617 -12.796 1.00 95.00 89 ASN A CA 1
ATOM 695 C C . ASN A 1 89 ? 4.744 0.575 -13.558 1.00 95.00 89 ASN A C 1
ATOM 697 O O . ASN A 1 89 ? 3.665 0.195 -13.096 1.00 95.00 89 ASN A O 1
ATOM 701 N N . HIS A 1 90 ? 5.218 0.108 -14.714 1.00 94.69 90 HIS A N 1
ATOM 702 C CA . HIS A 1 90 ? 4.555 -0.948 -15.463 1.00 94.69 90 HIS A CA 1
ATOM 703 C C . HIS A 1 90 ? 4.648 -2.293 -14.743 1.00 94.69 90 HIS A C 1
ATOM 705 O O . HIS A 1 90 ? 3.616 -2.915 -14.494 1.00 94.69 90 HIS A O 1
ATOM 711 N N . TRP A 1 91 ? 5.849 -2.670 -14.300 1.00 94.50 91 TRP A N 1
ATOM 712 C CA . TRP A 1 91 ? 6.062 -3.851 -13.462 1.00 94.50 91 TRP A CA 1
ATOM 713 C C . TRP A 1 91 ? 5.229 -3.814 -12.185 1.00 94.50 91 TRP A C 1
ATOM 715 O O . TRP A 1 91 ? 4.515 -4.773 -11.886 1.00 94.50 91 TRP A O 1
ATOM 725 N N . TYR A 1 92 ? 5.225 -2.684 -11.476 1.00 95.06 92 TYR A N 1
ATOM 726 C CA . TYR A 1 92 ? 4.397 -2.497 -10.291 1.00 95.06 92 TYR A CA 1
ATOM 727 C C . TYR A 1 92 ? 2.921 -2.803 -10.583 1.00 95.06 92 TYR A C 1
ATOM 729 O O . TYR A 1 92 ? 2.278 -3.513 -9.808 1.00 95.06 92 TYR A O 1
ATOM 737 N N . ARG A 1 93 ? 2.364 -2.334 -11.706 1.00 93.69 93 ARG A N 1
ATOM 738 C CA . ARG A 1 93 ? 0.971 -2.634 -12.081 1.00 93.69 93 ARG A CA 1
ATOM 739 C C . ARG A 1 93 ? 0.769 -4.103 -12.456 1.00 93.69 93 ARG A C 1
ATOM 741 O O . ARG A 1 93 ? -0.202 -4.699 -11.994 1.00 93.69 93 ARG A O 1
ATOM 748 N N . ALA A 1 94 ? 1.673 -4.683 -13.242 1.00 93.00 94 ALA A N 1
ATOM 749 C CA . ALA A 1 94 ? 1.586 -6.070 -13.699 1.00 93.00 94 ALA A CA 1
ATOM 750 C C . ALA A 1 94 ? 1.613 -7.069 -12.525 1.00 93.00 94 ALA A C 1
ATOM 752 O O . ALA A 1 94 ? 0.850 -8.033 -12.491 1.00 93.00 94 ALA A O 1
ATOM 753 N N . LEU A 1 95 ? 2.407 -6.785 -11.489 1.00 91.75 95 LEU A N 1
ATOM 754 C CA . LEU A 1 95 ? 2.543 -7.629 -10.296 1.00 91.75 95 LEU A CA 1
ATOM 755 C C . LEU A 1 95 ? 1.335 -7.574 -9.340 1.00 91.75 95 LEU A C 1
ATOM 757 O O . LEU A 1 95 ? 1.327 -8.264 -8.319 1.00 91.75 95 LEU A O 1
ATOM 761 N N . ARG A 1 96 ? 0.297 -6.780 -9.636 1.00 91.75 96 ARG A N 1
ATOM 762 C CA . ARG A 1 96 ? -0.839 -6.570 -8.722 1.00 91.75 96 ARG A CA 1
ATOM 763 C C . ARG A 1 96 ? -1.569 -7.862 -8.352 1.00 91.75 96 ARG A C 1
ATOM 765 O O . ARG A 1 96 ? -1.884 -8.055 -7.183 1.00 91.75 96 ARG A O 1
ATOM 772 N N . LYS A 1 97 ? -1.790 -8.767 -9.310 1.00 89.75 97 LYS A N 1
ATOM 773 C CA . LYS A 1 97 ? -2.483 -10.044 -9.047 1.00 89.75 97 LYS A CA 1
ATOM 774 C C . LYS A 1 97 ? -1.721 -10.921 -8.051 1.00 89.75 97 LYS A C 1
ATOM 776 O O . LYS A 1 97 ? -2.331 -11.565 -7.199 1.00 89.75 97 LYS A O 1
ATOM 781 N N . LEU A 1 98 ? -0.389 -10.889 -8.124 1.00 89.62 98 LEU A N 1
ATOM 782 C CA . LEU A 1 98 ? 0.480 -11.601 -7.193 1.00 89.62 98 LEU A CA 1
ATOM 783 C C . LEU A 1 98 ? 0.463 -10.967 -5.802 1.00 89.62 98 LEU A C 1
ATOM 785 O O . LEU A 1 98 ? 0.502 -11.704 -4.819 1.00 89.62 98 LEU A O 1
ATOM 789 N N . ARG A 1 99 ? 0.362 -9.633 -5.715 1.00 90.62 99 ARG A N 1
ATOM 790 C CA . ARG A 1 99 ? 0.244 -8.916 -4.437 1.00 90.62 99 ARG A CA 1
ATOM 791 C C . ARG A 1 99 ? -1.074 -9.168 -3.725 1.00 90.62 99 ARG A C 1
ATOM 793 O O . ARG A 1 99 ? -1.063 -9.292 -2.512 1.00 90.62 99 ARG A O 1
ATOM 800 N N . ASN A 1 100 ? -2.180 -9.298 -4.453 1.00 90.88 100 ASN A N 1
ATOM 801 C CA . ASN A 1 100 ? -3.534 -9.466 -3.906 1.00 90.88 100 ASN A CA 1
ATOM 802 C C . ASN A 1 100 ? -3.783 -10.796 -3.149 1.00 90.88 100 ASN A C 1
ATOM 804 O O . ASN A 1 100 ? -4.931 -11.145 -2.873 1.00 90.88 100 ASN A O 1
ATOM 808 N N . GLN A 1 101 ? -2.742 -11.563 -2.828 1.00 85.69 101 GLN A N 1
ATOM 809 C CA . GLN A 1 101 ? -2.843 -12.838 -2.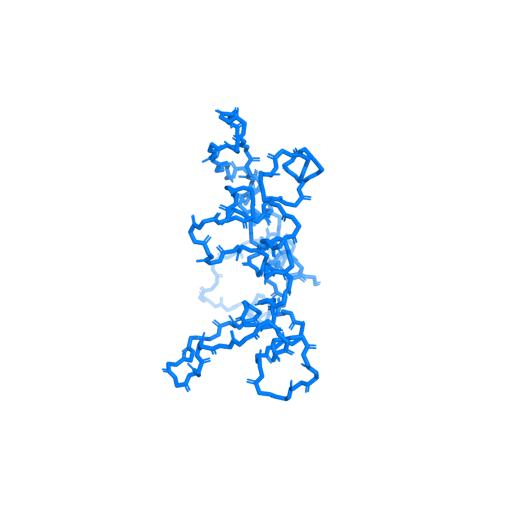124 1.00 85.69 101 GLN A CA 1
ATOM 810 C C . GLN A 1 101 ? -2.766 -12.617 -0.610 1.00 85.69 101 GLN A C 1
ATOM 812 O O . GLN A 1 101 ? -1.829 -12.002 -0.110 1.00 85.69 101 GLN A O 1
ATOM 817 N N . ALA A 1 102 ? -3.763 -13.110 0.128 1.00 82.44 102 ALA A N 1
ATOM 818 C CA . ALA A 1 102 ? -3.761 -13.064 1.593 1.00 82.44 102 ALA A CA 1
ATOM 819 C C . ALA A 1 102 ? -2.901 -14.174 2.213 1.00 82.44 102 ALA A C 1
ATOM 821 O O . ALA A 1 102 ? -2.256 -13.961 3.238 1.00 82.44 102 ALA A O 1
ATOM 822 N N . ASP A 1 103 ? -2.880 -15.340 1.567 1.00 82.50 103 ASP A N 1
ATOM 823 C CA . ASP A 1 103 ? -2.123 -16.501 2.011 1.00 82.50 103 ASP A CA 1
ATOM 824 C C . ASP A 1 103 ? -0.792 -16.603 1.273 1.00 82.50 103 ASP A C 1
ATOM 826 O O . ASP A 1 103 ? -0.689 -16.353 0.070 1.00 82.50 103 ASP A O 1
ATOM 830 N N . ARG A 1 104 ? 0.240 -17.025 2.005 1.00 76.62 104 ARG A N 1
ATOM 831 C CA . ARG A 1 104 ? 1.548 -17.308 1.424 1.00 76.62 104 ARG A CA 1
ATOM 832 C C . ARG A 1 104 ? 1.554 -18.708 0.824 1.00 76.62 104 ARG A C 1
ATOM 834 O O . ARG A 1 104 ? 1.599 -19.703 1.543 1.00 76.62 104 ARG A O 1
ATOM 841 N N . THR A 1 105 ? 1.578 -18.770 -0.495 1.00 76.38 105 THR A N 1
ATOM 842 C CA . THR A 1 105 ? 1.803 -19.987 -1.272 1.00 76.38 105 THR A CA 1
ATOM 843 C C . THR A 1 105 ? 3.299 -20.109 -1.581 1.00 76.38 105 THR A C 1
ATOM 845 O O . THR A 1 105 ? 3.970 -19.133 -1.918 1.00 76.38 105 THR A O 1
ATOM 848 N N . TYR A 1 106 ? 3.871 -21.293 -1.366 1.00 74.44 106 TYR A N 1
ATOM 849 C CA . TYR A 1 106 ? 5.319 -21.534 -1.515 1.00 74.44 106 TYR A CA 1
ATOM 850 C C . TYR A 1 106 ? 5.670 -22.262 -2.816 1.00 74.44 106 TYR A C 1
ATOM 852 O O . TYR A 1 106 ? 6.840 -22.407 -3.156 1.00 74.44 106 TYR A O 1
ATOM 860 N N . ASP A 1 107 ? 4.653 -22.720 -3.531 1.00 78.50 107 ASP A N 1
ATOM 861 C CA . ASP A 1 107 ? 4.699 -23.487 -4.770 1.00 78.50 107 ASP A CA 1
ATOM 862 C C . ASP A 1 107 ? 4.415 -22.625 -6.011 1.00 78.50 107 ASP A C 1
ATOM 864 O O . ASP A 1 107 ? 4.263 -23.142 -7.117 1.00 78.50 107 ASP A O 1
ATOM 868 N N . VAL A 1 108 ? 4.375 -21.299 -5.849 1.00 75.50 108 VAL A N 1
ATOM 869 C CA . VAL A 1 108 ? 4.134 -20.369 -6.953 1.00 75.50 108 VAL A CA 1
ATOM 870 C C . VAL A 1 108 ? 5.435 -20.088 -7.695 1.00 75.50 108 VAL A C 1
ATOM 872 O O . VAL A 1 108 ? 6.441 -19.679 -7.118 1.00 75.50 108 VAL A O 1
ATOM 875 N N . ARG A 1 109 ? 5.400 -20.301 -9.011 1.00 83.31 109 ARG A N 1
ATOM 876 C CA . ARG A 1 109 ? 6.419 -19.837 -9.958 1.00 83.31 109 ARG A CA 1
ATOM 877 C C . ARG A 1 109 ? 6.571 -18.312 -9.825 1.00 83.31 109 ARG A C 1
ATOM 879 O O . ARG A 1 109 ? 5.558 -17.633 -9.829 1.00 83.31 109 ARG A O 1
ATOM 886 N N . MET A 1 110 ? 7.788 -17.768 -9.719 1.00 81.12 110 MET A N 1
ATOM 887 C CA . MET A 1 110 ? 8.024 -16.316 -9.520 1.00 81.12 110 MET A CA 1
ATOM 888 C C . MET A 1 110 ? 8.854 -15.655 -10.633 1.00 81.12 110 MET A C 1
ATOM 890 O O . MET A 1 110 ? 9.053 -14.445 -10.616 1.00 81.12 110 MET A O 1
ATOM 894 N N . ASP A 1 111 ? 9.327 -16.420 -11.613 1.00 88.25 111 ASP A N 1
ATOM 895 C CA . ASP A 1 111 ? 10.106 -15.960 -12.771 1.00 88.25 111 ASP A CA 1
ATOM 896 C C . ASP A 1 111 ? 9.198 -15.562 -13.950 1.00 88.25 111 ASP A C 1
ATOM 898 O O . ASP A 1 111 ? 9.442 -15.919 -15.106 1.00 88.25 111 ASP A O 1
ATOM 902 N N . TYR A 1 112 ? 8.108 -14.851 -13.655 1.00 89.38 112 TYR A N 1
ATOM 903 C CA . TYR A 1 112 ? 7.210 -14.359 -14.692 1.00 89.38 112 TYR A CA 1
ATOM 904 C C . TYR A 1 112 ? 7.856 -13.231 -15.486 1.00 89.38 112 TYR A C 1
ATOM 906 O O . TYR A 1 112 ? 8.428 -12.285 -14.939 1.00 89.38 112 TYR A O 1
ATOM 914 N N . THR A 1 113 ? 7.686 -13.298 -16.796 1.00 91.69 113 THR A N 1
ATOM 915 C CA . THR A 1 113 ? 7.868 -12.143 -17.665 1.00 91.69 113 THR A CA 1
ATOM 916 C C . THR A 1 113 ? 6.711 -11.165 -17.483 1.00 91.69 113 THR A C 1
ATOM 918 O O . THR A 1 113 ? 5.611 -11.530 -17.065 1.00 91.69 113 THR A O 1
ATOM 921 N N . ARG A 1 114 ? 6.939 -9.900 -17.836 1.00 90.44 114 ARG A N 1
ATOM 922 C CA . ARG A 1 114 ? 5.900 -8.870 -17.774 1.00 90.44 114 ARG A CA 1
ATOM 923 C C . ARG A 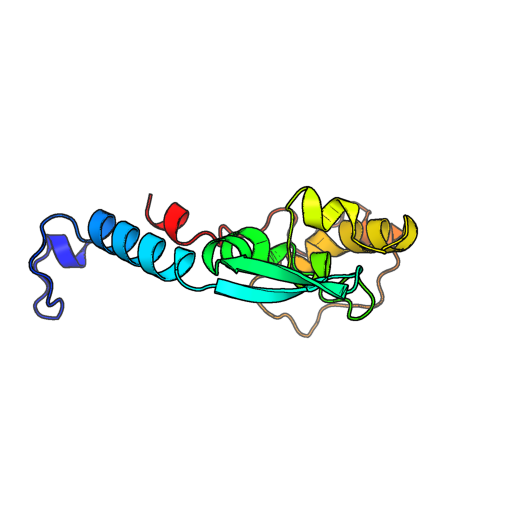1 114 ? 4.672 -9.237 -18.611 1.00 90.44 114 ARG A C 1
ATOM 925 O O . ARG A 1 114 ? 3.548 -9.127 -18.134 1.00 90.44 114 ARG A O 1
ATOM 932 N N . ASP A 1 115 ? 4.900 -9.725 -19.825 1.00 91.00 115 ASP A N 1
ATOM 933 C CA . ASP A 1 115 ? 3.822 -10.082 -20.745 1.00 91.00 115 ASP A CA 1
ATOM 934 C C . ASP A 1 115 ? 2.990 -11.263 -20.198 1.00 91.00 115 ASP A C 1
ATOM 936 O O . ASP A 1 115 ? 1.772 -11.293 -20.371 1.00 91.00 115 ASP A O 1
ATOM 940 N N . GLU A 1 116 ? 3.610 -12.200 -19.465 1.00 91.06 116 GLU A N 1
ATOM 941 C CA . GLU A 1 116 ? 2.881 -13.256 -18.747 1.00 91.06 116 GLU A CA 1
ATOM 942 C C . GLU A 1 116 ? 2.003 -12.684 -17.624 1.00 91.06 116 GLU A C 1
ATOM 944 O O . GLU A 1 116 ? 0.856 -13.100 -17.495 1.00 91.06 116 GLU A O 1
ATOM 949 N N . LEU A 1 117 ? 2.499 -11.723 -16.835 1.00 90.31 117 LEU A N 1
ATOM 950 C CA . LEU A 1 117 ? 1.742 -11.099 -15.736 1.00 90.31 117 LEU A CA 1
ATOM 951 C C . LEU A 1 117 ? 0.502 -10.330 -16.225 1.00 90.31 117 LEU A C 1
ATOM 953 O O . LEU A 1 117 ? -0.531 -10.297 -15.548 1.00 90.31 117 LEU A O 1
ATOM 957 N N . GLU A 1 118 ? 0.608 -9.702 -17.394 1.00 89.00 118 GLU A N 1
ATOM 958 C CA . GLU A 1 118 ? -0.467 -8.923 -18.017 1.00 89.00 118 GLU A CA 1
ATOM 959 C C . GLU A 1 118 ? -1.491 -9.801 -18.739 1.00 89.00 118 GLU A C 1
ATOM 961 O O . GLU A 1 118 ? -2.653 -9.405 -18.892 1.00 89.00 118 GLU A O 1
ATOM 966 N N . ALA A 1 119 ? -1.095 -11.007 -19.146 1.00 86.81 119 ALA A N 1
ATOM 967 C CA . ALA A 1 119 ? -1.986 -11.932 -19.816 1.00 86.81 119 ALA A CA 1
ATOM 968 C C . ALA A 1 119 ? -3.181 -12.331 -18.919 1.00 86.81 119 ALA A C 1
ATOM 970 O O . ALA A 1 119 ? -3.068 -12.466 -17.690 1.00 86.81 119 ALA A O 1
ATOM 971 N N . PRO A 1 120 ? -4.362 -12.575 -19.515 1.00 79.56 120 PRO A N 1
ATOM 972 C CA . PRO A 1 120 ? -5.450 -13.244 -18.820 1.00 79.56 120 PRO A CA 1
ATOM 973 C C . PRO A 1 120 ? -4.986 -14.638 -18.388 1.00 79.56 120 PRO A C 1
ATOM 975 O O . PRO A 1 120 ? -4.655 -15.481 -19.218 1.00 79.56 120 PRO A O 1
ATOM 978 N N . SER A 1 121 ? -4.953 -14.887 -17.084 1.00 73.69 121 SER A N 1
ATOM 979 C CA . SER A 1 121 ? -4.548 -16.174 -16.532 1.00 73.69 121 SER A CA 1
ATOM 980 C C . SER A 1 121 ? -5.340 -16.474 -15.275 1.00 73.69 121 SER A C 1
ATOM 982 O O . SER A 1 121 ? -5.511 -15.612 -14.413 1.00 73.69 121 SER A O 1
ATOM 984 N N . CYS A 1 122 ? -5.798 -17.719 -15.176 1.00 64.94 122 CYS A N 1
ATOM 985 C CA . CYS A 1 122 ? -6.510 -18.230 -14.012 1.00 64.94 122 CYS A CA 1
ATOM 986 C C . CYS A 1 122 ? -5.569 -18.637 -12.864 1.00 64.94 122 CYS A C 1
ATOM 988 O O . CYS A 1 122 ? -6.059 -19.016 -11.807 1.00 64.94 122 CYS A O 1
ATOM 990 N N . THR A 1 123 ? -4.244 -18.597 -13.057 1.00 73.19 123 THR A N 1
ATOM 991 C CA . THR A 1 123 ? -3.256 -19.106 -12.083 1.00 73.19 123 THR A CA 1
ATOM 992 C C . THR A 1 123 ? -2.322 -18.032 -11.518 1.00 73.19 123 THR A C 1
ATOM 994 O O . THR A 1 123 ? -1.529 -18.320 -10.629 1.00 73.19 123 THR A O 1
ATOM 997 N N . LEU A 1 124 ? -2.410 -16.790 -12.002 1.00 78.50 124 LEU A N 1
ATOM 998 C CA . LEU A 1 124 ? -1.476 -15.690 -11.713 1.00 78.50 124 LEU A CA 1
ATOM 999 C C . LEU A 1 124 ? -1.828 -14.860 -10.457 1.00 78.50 124 LEU A C 1
ATOM 1001 O O . LEU A 1 124 ? -1.441 -13.698 -10.341 1.00 78.50 124 LEU A O 1
ATOM 1005 N N . GLY A 1 125 ? -2.558 -15.455 -9.510 1.00 80.25 125 GLY A N 1
ATOM 1006 C CA . GLY A 1 125 ? -3.026 -14.808 -8.281 1.00 80.25 125 GLY A CA 1
ATOM 1007 C C . GLY A 1 125 ? -4.468 -14.299 -8.369 1.00 80.25 125 GLY A C 1
ATOM 1008 O O . GLY A 1 125 ? -5.275 -14.816 -9.143 1.00 80.25 125 GLY A O 1
ATOM 1009 N N . VAL A 1 126 ? -4.805 -13.300 -7.549 1.00 84.88 126 VAL A N 1
ATOM 1010 C CA . VAL A 1 126 ? -6.187 -12.818 -7.375 1.00 84.88 126 VAL A CA 1
ATOM 1011 C C . VAL A 1 126 ? -6.367 -11.455 -8.041 1.00 84.88 126 VAL A C 1
ATOM 1013 O O . VAL A 1 126 ? -5.623 -10.513 -7.783 1.00 84.88 126 VAL A O 1
ATOM 1016 N N . GLU A 1 127 ? -7.377 -11.315 -8.898 1.00 84.50 127 GLU A N 1
ATOM 1017 C CA . GLU A 1 127 ? -7.624 -10.056 -9.615 1.00 84.50 127 GLU A CA 1
ATOM 1018 C C . GLU A 1 127 ? -8.008 -8.899 -8.689 1.00 84.50 127 GLU A C 1
ATOM 1020 O O . GLU A 1 127 ? -7.493 -7.790 -8.831 1.00 84.50 127 GLU A O 1
ATOM 1025 N N . SER A 1 128 ? -8.896 -9.168 -7.733 1.00 85.44 128 SER A N 1
ATOM 1026 C CA . SER A 1 128 ? -9.365 -8.188 -6.755 1.00 85.44 128 SER A CA 1
ATOM 1027 C C . SER A 1 128 ? -8.913 -8.591 -5.354 1.00 85.44 128 SER A C 1
ATOM 1029 O O . SER A 1 128 ? -9.142 -9.736 -4.965 1.00 85.44 128 SER A O 1
ATOM 1031 N N . PRO A 1 129 ? -8.292 -7.684 -4.586 1.00 87.06 129 PRO A N 1
ATOM 1032 C CA . PRO A 1 129 ? -7.871 -7.992 -3.228 1.00 87.06 129 PRO A CA 1
ATOM 1033 C C . PRO A 1 129 ? -9.062 -8.292 -2.311 1.00 87.06 129 PRO A C 1
ATOM 1035 O O . PRO A 1 129 ? -10.191 -7.867 -2.568 1.00 87.06 129 PRO A O 1
ATOM 1038 N N . LEU A 1 130 ? -8.793 -8.975 -1.196 1.00 85.31 130 LEU A N 1
ATOM 1039 C CA . LEU A 1 130 ? -9.757 -9.061 -0.101 1.00 85.31 130 LEU A CA 1
ATOM 1040 C C . LEU A 1 130 ? -9.987 -7.676 0.517 1.00 85.31 130 LEU A C 1
ATOM 1042 O O . LEU A 1 130 ? -9.112 -6.812 0.501 1.00 85.31 130 LEU A O 1
ATOM 1046 N N . ALA A 1 131 ? -11.160 -7.475 1.114 1.00 83.38 131 ALA A N 1
ATOM 1047 C CA . ALA A 1 131 ? -11.414 -6.279 1.905 1.00 83.38 131 ALA A CA 1
ATOM 1048 C C . ALA A 1 131 ? -10.542 -6.302 3.171 1.00 83.38 131 ALA A C 1
ATOM 1050 O O . ALA A 1 131 ? -10.741 -7.139 4.050 1.00 83.38 131 ALA A O 1
ATOM 1051 N N . THR A 1 132 ? -9.582 -5.382 3.265 1.00 80.38 132 THR A N 1
ATOM 1052 C CA . THR A 1 132 ? -8.652 -5.269 4.407 1.00 80.38 132 THR A CA 1
ATOM 1053 C C . THR A 1 132 ? -8.980 -4.111 5.330 1.00 80.38 132 THR A C 1
ATOM 1055 O O . THR A 1 132 ? -8.454 -4.029 6.439 1.00 80.38 132 THR A O 1
ATOM 1058 N N . ASN A 1 133 ? -9.873 -3.217 4.906 1.00 81.88 133 ASN A N 1
ATOM 1059 C CA . ASN A 1 133 ? -10.305 -2.115 5.740 1.00 81.88 133 ASN A CA 1
ATOM 1060 C C . ASN A 1 133 ? -11.227 -2.636 6.853 1.00 81.88 133 ASN A C 1
ATOM 1062 O O . ASN A 1 133 ? -12.421 -2.865 6.657 1.00 81.88 133 ASN A O 1
ATOM 1066 N N . LEU A 1 134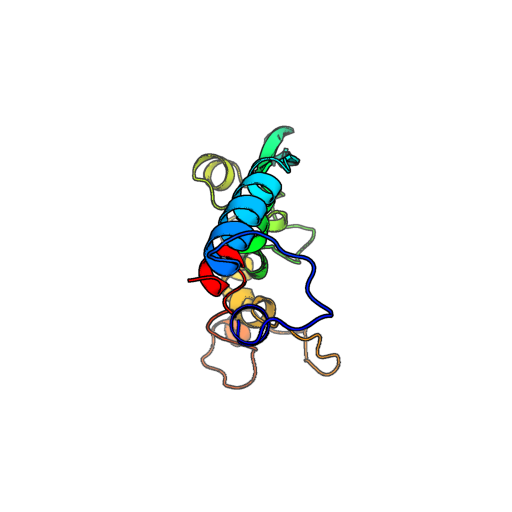 ? -10.653 -2.813 8.043 1.00 78.06 134 LEU A N 1
ATOM 1067 C CA . LEU A 1 134 ? -11.340 -3.323 9.229 1.00 78.06 134 LEU A CA 1
ATOM 1068 C C . LEU A 1 134 ? -12.570 -2.481 9.615 1.00 78.06 134 LEU A C 1
ATOM 1070 O O . LEU A 1 134 ? -13.565 -3.029 10.085 1.00 78.06 134 LEU A O 1
ATOM 1074 N N . ILE A 1 135 ? -12.543 -1.166 9.370 1.00 83.38 135 ILE A N 1
ATOM 1075 C CA . ILE A 1 135 ? -13.687 -0.273 9.613 1.00 83.38 135 ILE A CA 1
ATOM 1076 C C . ILE A 1 135 ? -14.833 -0.622 8.657 1.00 83.38 135 ILE A C 1
ATOM 1078 O O . ILE A 1 135 ? -15.998 -0.617 9.058 1.00 83.38 135 ILE A O 1
ATOM 1082 N N . GLU A 1 136 ? -14.523 -0.970 7.407 1.00 80.31 136 GLU A N 1
ATOM 1083 C CA . GLU A 1 136 ? -15.530 -1.412 6.441 1.00 80.31 136 GLU A CA 1
ATOM 1084 C C . GLU A 1 136 ? -16.092 -2.797 6.748 1.00 80.31 136 GLU A C 1
ATOM 1086 O O . GLU A 1 136 ? -17.277 -3.028 6.512 1.00 80.31 136 GLU A O 1
ATOM 1091 N N . LEU A 1 137 ? -15.286 -3.694 7.317 1.00 79.88 137 LEU A N 1
ATOM 1092 C CA . LEU A 1 137 ? -15.748 -5.009 7.777 1.00 79.88 137 LEU A CA 1
ATOM 1093 C C . LEU A 1 137 ? -16.707 -4.912 8.975 1.00 79.88 137 LEU A C 1
ATOM 1095 O O . LEU A 1 137 ? -17.498 -5.824 9.214 1.00 79.88 137 LEU A O 1
ATOM 1099 N N . LEU A 1 138 ? -16.658 -3.800 9.712 1.00 80.00 138 LEU A N 1
ATOM 1100 C CA . LEU A 1 138 ? -17.581 -3.463 10.795 1.00 80.00 138 LEU A CA 1
ATOM 1101 C C . LEU A 1 138 ? -18.765 -2.587 10.327 1.00 80.00 138 LEU A C 1
ATOM 1103 O O . LEU A 1 138 ? -19.434 -1.997 11.178 1.00 80.00 138 LEU A O 1
ATOM 1107 N N . LYS A 1 139 ? -19.055 -2.496 9.018 1.00 68.94 139 LYS A N 1
ATOM 1108 C CA . LYS A 1 139 ? -20.336 -1.969 8.489 1.00 68.94 139 LYS A CA 1
ATOM 1109 C C . LYS A 1 139 ? -21.478 -2.933 8.769 1.00 68.94 139 LYS A C 1
ATOM 1111 O O . LYS A 1 139 ? -22.557 -2.471 9.201 1.00 68.94 139 LYS A O 1
#

Radius of gyration: 19.23 Å; chains: 1; bounding box: 41×38×51 Å

Foldseek 3Di:
DVCVVVVPVVDPDDDDDPLVVVLVVVVVQQQPAWDWDQWLVRDIDIDGNLQQLQQVLQQDPDPPWTVCSVSSPPDPVRVVRTPDDPVVVLVSVLLSQVSLDPDDDPPDDDPDDSVRSPDDDPRSHHPDHDRRNVSVVSD

pLDDT: mean 88.19, std 8.87, range [59.25, 97.31]

Secondary structure (DSSP, 8-state):
-HHHHTT-TT----SS-HHHHHHHHHHHHHHH-EEEEE-TTS-EEEEEHHHHHHTGGGS---TTS-HHHHTT--SHHHHTT----HHHHHHHHHTHHHHT-SS--SS------HHHHHS--SSS--SS-----HHHHT-

Sequence (139 aa):
MKLSLAQDPSLDYAGMDLKSDLRTVLNQETTACILQYQGSDGAPYQLALDQISANIYDLSFDPYDCPELRWGDLSKSARQRCTNDEEKNHWYRALRKLRNQADRTYDVRMDYTRDELEAPSCTLGVESPLATNLIELLK